Protein AF-A0A965YH96-F1 (afdb_monomer_lite)

Secondary structure (DSSP, 8-state):
-EEEEEE-SSGGGHHHHHHHHHT---SSEEEEEE---S--HHHHTT---SEEEEEHHHHHHHHHH-TTSEEEEEPPPTT-

Foldseek 3Di:
DFEEEEADADPVCVVVVVVVQVVDDDPPYDYYYDYDDDQDCVVLVPDDGQEYEEEDRNLVNNCVNPVNHHYDYDDDDPVD

Sequence (80 aa):
MIKILIVIPYHELQEAFEQVVNSYELDDISVSTTHIFGTDPQVIEPLQADIIIARGITSHAIAEQKPTVHVVPIAMSSAD

Radius of gyration: 12.52 Å; chains: 1; bounding box: 32×21×31 Å

pLDDT: mean 90.72, std 6.76, range [61.22, 97.75]

Structure (mmCIF, N/CA/C/O backbone):
data_AF-A0A965YH96-F1
#
_entry.id   AF-A0A965YH96-F1
#
loop_
_atom_site.group_PDB
_atom_site.id
_atom_site.type_symbol
_atom_site.label_atom_id
_atom_site.label_alt_id
_atom_site.label_comp_id
_atom_site.label_asym_id
_atom_site.label_entity_id
_atom_site.label_seq_id
_atom_site.pdbx_PDB_ins_code
_atom_site.Cartn_x
_atom_site.Cartn_y
_atom_site.Cartn_z
_atom_site.occupancy
_atom_site.B_iso_or_equiv
_atom_site.auth_seq_id
_atom_site.auth_comp_id
_atom_site.auth_asym_id
_atom_site.auth_atom_id
_atom_site.pdbx_PDB_model_num
ATOM 1 N N . MET A 1 1 ? -16.871 -0.855 7.033 1.00 88.19 1 MET A N 1
ATOM 2 C CA . MET A 1 1 ? -16.307 -0.464 5.731 1.00 88.19 1 MET A CA 1
ATOM 3 C C . MET A 1 1 ? -14.811 -0.725 5.746 1.00 88.19 1 MET A C 1
ATOM 5 O O . MET A 1 1 ? -14.118 -0.100 6.542 1.00 88.19 1 MET A O 1
ATOM 9 N N . ILE A 1 2 ? -14.351 -1.682 4.940 1.00 94.19 2 ILE A N 1
ATOM 10 C CA . ILE A 1 2 ? -12.936 -2.054 4.792 1.00 94.19 2 ILE A CA 1
ATOM 11 C C . ILE A 1 2 ? -12.260 -1.029 3.879 1.00 94.19 2 ILE A C 1
ATOM 13 O O . ILE A 1 2 ? -12.798 -0.695 2.826 1.00 94.19 2 ILE A O 1
ATOM 17 N N . LYS A 1 3 ? -11.088 -0.532 4.267 1.00 96.31 3 LYS A N 1
ATOM 18 C CA . LYS A 1 3 ? -10.278 0.404 3.484 1.00 96.31 3 LYS A CA 1
ATOM 19 C C . LYS A 1 3 ? -9.142 -0.338 2.798 1.00 96.31 3 LYS A C 1
ATOM 21 O O . LYS A 1 3 ? -8.278 -0.906 3.466 1.00 96.31 3 LYS A O 1
ATOM 26 N N . ILE A 1 4 ? -9.127 -0.290 1.474 1.00 96.25 4 ILE A N 1
ATOM 27 C CA . ILE A 1 4 ? -8.052 -0.816 0.639 1.00 96.25 4 ILE A CA 1
ATOM 28 C C . ILE A 1 4 ? -7.313 0.367 0.026 1.00 96.25 4 ILE A C 1
ATOM 30 O O . ILE A 1 4 ? -7.922 1.210 -0.627 1.00 96.25 4 ILE A O 1
ATOM 34 N N . LEU A 1 5 ? -5.999 0.410 0.209 1.00 96.19 5 LEU A N 1
ATOM 35 C CA . LEU A 1 5 ? -5.132 1.374 -0.455 1.00 96.19 5 LEU A CA 1
ATOM 36 C C . LEU A 1 5 ? -4.254 0.656 -1.473 1.00 96.19 5 LEU A C 1
ATOM 38 O O . LEU A 1 5 ? -3.514 -0.265 -1.128 1.00 96.19 5 LEU A O 1
ATOM 42 N N . ILE A 1 6 ? -4.294 1.116 -2.717 1.00 95.38 6 ILE A N 1
ATOM 43 C CA . ILE A 1 6 ? -3.417 0.651 -3.785 1.00 95.38 6 ILE A CA 1
ATOM 44 C C . ILE A 1 6 ? -2.269 1.647 -3.940 1.00 95.38 6 ILE A C 1
ATOM 46 O O . ILE A 1 6 ? -2.476 2.796 -4.327 1.00 95.38 6 ILE A O 1
ATOM 50 N N . VAL A 1 7 ? -1.048 1.198 -3.661 1.00 94.62 7 VAL A N 1
ATOM 51 C CA . VAL A 1 7 ? 0.183 1.927 -3.968 1.00 94.62 7 VAL A CA 1
ATOM 52 C C . VAL A 1 7 ? 0.574 1.617 -5.407 1.00 94.62 7 VAL A C 1
ATOM 54 O O . VAL A 1 7 ? 1.067 0.530 -5.721 1.00 94.62 7 VAL A O 1
ATOM 57 N N . ILE A 1 8 ? 0.337 2.581 -6.288 1.00 89.88 8 ILE A N 1
ATOM 58 C CA . ILE A 1 8 ? 0.602 2.455 -7.715 1.00 89.88 8 ILE A CA 1
ATOM 59 C C . ILE A 1 8 ? 2.123 2.509 -7.934 1.00 89.88 8 ILE A C 1
ATOM 61 O O . ILE A 1 8 ? 2.751 3.497 -7.548 1.00 89.88 8 ILE A O 1
ATOM 65 N N . PRO A 1 9 ? 2.735 1.492 -8.569 1.00 83.75 9 PRO A N 1
ATOM 66 C CA . PRO A 1 9 ? 4.189 1.416 -8.716 1.00 83.75 9 PRO A CA 1
ATOM 67 C C . PRO A 1 9 ? 4.763 2.452 -9.690 1.00 83.75 9 PRO A C 1
ATOM 69 O O . PRO A 1 9 ? 5.913 2.854 -9.535 1.00 83.75 9 PRO A O 1
ATOM 72 N N . TYR A 1 10 ? 3.969 2.892 -10.669 1.00 86.25 10 TYR A N 1
ATOM 73 C CA . TYR A 1 10 ? 4.386 3.832 -11.707 1.00 86.25 10 TYR A CA 1
ATOM 74 C C . TYR A 1 10 ? 3.319 4.897 -11.923 1.00 86.25 10 TYR A C 1
ATOM 76 O O . TYR A 1 10 ? 2.142 4.569 -12.074 1.00 86.25 10 TYR A O 1
ATOM 84 N N . HIS A 1 11 ? 3.722 6.165 -11.955 1.00 84.88 11 HIS A N 1
ATOM 85 C CA . HIS A 1 11 ? 2.789 7.283 -12.080 1.00 84.88 11 HIS A CA 1
ATOM 86 C C . HIS A 1 11 ? 1.954 7.198 -13.371 1.00 84.88 11 HIS A C 1
ATOM 88 O O . HIS A 1 11 ? 0.773 7.529 -13.365 1.00 84.88 11 HIS A O 1
ATO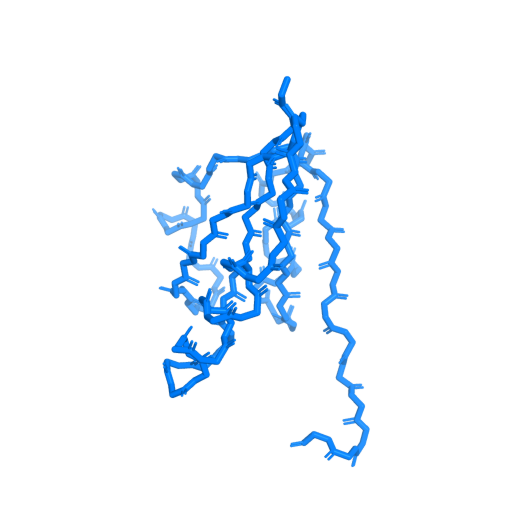M 94 N N . GLU A 1 12 ? 2.520 6.700 -14.474 1.00 87.81 12 GLU A N 1
ATOM 95 C CA . GLU A 1 12 ? 1.801 6.516 -15.741 1.00 87.81 12 GLU A CA 1
ATOM 96 C C . GLU A 1 12 ? 0.638 5.516 -15.663 1.00 87.81 12 GLU A C 1
ATOM 98 O O . GLU A 1 12 ? -0.263 5.566 -16.496 1.00 87.81 12 GLU A O 1
ATOM 103 N N . LEU A 1 13 ? 0.622 4.629 -14.662 1.00 86.88 13 LEU A N 1
ATOM 104 C CA . LEU A 1 13 ? -0.468 3.673 -14.461 1.00 86.88 13 LEU A CA 1
ATOM 105 C C . LEU A 1 13 ? -1.598 4.229 -13.592 1.00 86.88 13 LEU A C 1
ATOM 107 O O . LEU A 1 13 ? -2.618 3.560 -13.440 1.00 86.88 13 LEU A O 1
ATOM 111 N N . GLN A 1 14 ? -1.442 5.422 -13.015 1.00 87.19 14 GLN A N 1
ATOM 112 C CA . GLN A 1 14 ? -2.399 5.954 -12.050 1.00 87.19 14 GLN A CA 1
ATOM 113 C C . GLN A 1 14 ? -3.816 6.042 -12.617 1.00 87.19 14 GLN A C 1
ATOM 115 O O . GLN A 1 14 ? -4.748 5.525 -12.003 1.00 87.19 14 GLN A O 1
ATOM 120 N N . GLU A 1 15 ? -3.963 6.606 -13.814 1.00 89.56 15 GLU A N 1
ATOM 121 C CA . GLU A 1 15 ? -5.269 6.749 -14.460 1.00 89.56 15 GLU A CA 1
ATOM 122 C C . GLU A 1 15 ? -5.920 5.384 -14.737 1.00 89.56 15 GLU A C 1
ATOM 124 O O . GLU A 1 15 ? -7.111 5.203 -14.495 1.00 89.56 15 GLU A O 1
ATOM 129 N N . ALA A 1 16 ? -5.136 4.391 -15.168 1.00 90.50 16 ALA A N 1
ATOM 130 C CA . ALA A 1 16 ? -5.640 3.043 -15.421 1.00 90.50 16 ALA A CA 1
ATOM 131 C C . ALA A 1 16 ? -6.160 2.376 -14.136 1.00 90.50 16 ALA A C 1
ATOM 133 O O . ALA A 1 16 ? -7.222 1.754 -14.144 1.00 90.50 16 ALA A O 1
ATOM 134 N N . PHE A 1 17 ? -5.446 2.534 -13.018 1.00 89.25 17 PHE A N 1
ATOM 135 C CA . PHE A 1 17 ? -5.900 2.028 -11.722 1.00 89.25 17 PHE A CA 1
ATOM 136 C C . PHE A 1 17 ? -7.169 2.736 -11.247 1.00 89.25 17 PHE A C 1
ATOM 138 O O . PHE A 1 17 ? -8.108 2.067 -10.822 1.00 89.25 17 PHE A O 1
ATOM 145 N N . GLU A 1 18 ? -7.228 4.063 -11.345 1.00 89.94 18 GLU A N 1
ATOM 146 C CA . GLU A 1 18 ? -8.407 4.842 -10.952 1.00 89.94 18 GLU A CA 1
ATOM 147 C C . GLU A 1 18 ? -9.641 4.468 -11.784 1.00 89.94 18 GLU A C 1
ATOM 149 O O . GLU A 1 18 ? -10.719 4.272 -11.224 1.00 89.94 18 GLU A O 1
ATOM 154 N N . GLN A 1 19 ? -9.492 4.285 -13.099 1.00 92.06 19 GLN A N 1
ATOM 155 C CA . GLN A 1 19 ? -10.576 3.823 -13.974 1.00 92.06 19 GLN A CA 1
ATOM 156 C C . GLN A 1 19 ? -11.101 2.443 -13.564 1.00 92.06 19 GLN A C 1
ATOM 158 O O . GLN A 1 19 ? -12.313 2.243 -13.487 1.00 92.06 19 GLN A O 1
ATOM 163 N N . VAL A 1 20 ? -10.204 1.497 -13.267 1.00 90.94 20 VAL A N 1
ATOM 164 C CA . VAL A 1 20 ? -10.590 0.153 -12.817 1.00 90.94 20 VAL A CA 1
ATOM 165 C C . VAL A 1 20 ? -11.288 0.219 -11.463 1.00 90.94 20 VAL A C 1
ATOM 167 O O . VAL A 1 20 ? -12.346 -0.382 -11.306 1.00 90.94 20 VAL A O 1
ATOM 170 N N . VAL A 1 21 ? -10.758 0.975 -10.501 1.00 90.56 21 VAL A N 1
ATOM 171 C CA . VAL A 1 21 ? -11.370 1.132 -9.173 1.00 90.56 21 VAL A CA 1
ATOM 172 C C . VAL A 1 21 ? -12.774 1.728 -9.273 1.00 90.56 21 VAL A C 1
ATOM 174 O O . VAL A 1 21 ? -13.705 1.183 -8.687 1.00 90.56 21 VAL A O 1
ATOM 177 N N . ASN A 1 22 ? -12.948 2.778 -10.076 1.00 89.88 22 ASN A N 1
ATOM 178 C CA . ASN A 1 22 ? -14.237 3.445 -10.268 1.00 89.88 22 ASN A CA 1
ATOM 179 C C . ASN A 1 22 ? -15.252 2.607 -11.064 1.00 89.88 22 ASN A C 1
ATOM 181 O O . ASN A 1 22 ? -16.425 2.967 -11.114 1.00 89.88 22 ASN A O 1
ATOM 185 N N . SER A 1 23 ? -14.823 1.510 -11.696 1.00 92.50 23 SER A N 1
ATOM 186 C CA . SER A 1 23 ? -15.722 0.603 -12.421 1.00 92.50 23 SER A CA 1
ATOM 187 C C . SER A 1 23 ? -16.490 -0.362 -11.511 1.00 92.50 23 SER A C 1
ATOM 189 O O . SER A 1 23 ? -17.431 -1.008 -11.973 1.00 92.50 23 SER A O 1
ATOM 191 N N . TYR A 1 24 ? -16.115 -0.458 -10.231 1.00 87.56 24 TYR A N 1
ATOM 192 C CA . TYR A 1 24 ? -16.774 -1.317 -9.251 1.00 87.56 24 TYR A CA 1
ATOM 193 C C . TYR A 1 24 ? -17.680 -0.508 -8.320 1.00 87.56 24 TYR A C 1
ATOM 195 O O . TYR A 1 24 ? -17.248 0.467 -7.710 1.00 87.56 24 TYR A O 1
ATOM 203 N N . GLU A 1 25 ? -18.915 -0.973 -8.136 1.00 85.06 25 GLU A N 1
ATOM 204 C CA . GLU A 1 25 ? -19.761 -0.559 -7.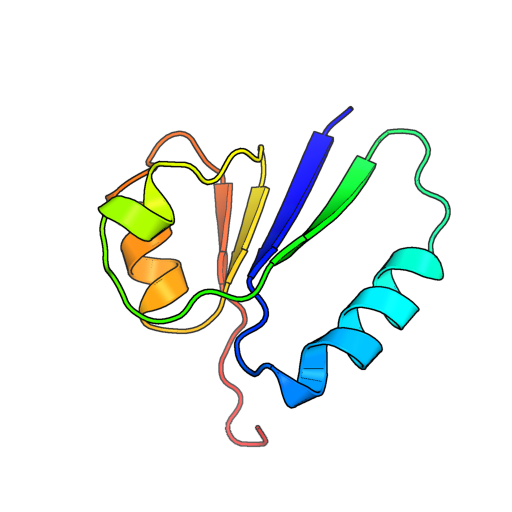015 1.00 85.06 25 GLU A CA 1
ATOM 205 C C . GLU A 1 25 ? -19.509 -1.510 -5.837 1.00 85.06 25 GLU A C 1
ATOM 207 O O . GLU A 1 25 ? -19.700 -2.723 -5.950 1.00 85.06 25 GLU A O 1
ATOM 212 N N . LEU A 1 26 ? -19.013 -0.971 -4.720 1.00 86.94 26 LEU A N 1
ATOM 213 C CA . LEU A 1 26 ? -18.618 -1.742 -3.541 1.00 86.94 26 LEU A CA 1
ATOM 214 C C . LEU A 1 26 ? -19.307 -1.179 -2.292 1.00 86.94 26 LEU A C 1
ATOM 216 O O . LEU A 1 26 ? -18.916 -0.135 -1.776 1.00 86.94 26 LEU A O 1
ATOM 220 N N . ASP A 1 27 ? -20.307 -1.893 -1.778 1.00 84.25 27 ASP A N 1
ATOM 221 C CA . ASP A 1 27 ? -21.168 -1.389 -0.695 1.00 84.25 27 ASP A CA 1
ATOM 222 C C . ASP A 1 27 ? -20.476 -1.317 0.684 1.00 84.25 27 ASP A C 1
ATOM 224 O O . ASP A 1 27 ? -20.870 -0.528 1.541 1.00 84.25 27 ASP A O 1
ATOM 228 N N . ASP A 1 28 ? -19.400 -2.085 0.896 1.00 91.88 28 ASP A N 1
ATOM 229 C CA . ASP A 1 28 ? -18.693 -2.187 2.187 1.00 91.88 28 ASP A CA 1
ATOM 230 C C . ASP A 1 28 ? -17.170 -2.021 2.094 1.00 91.88 28 ASP A C 1
ATOM 232 O O . ASP A 1 28 ? -16.454 -2.157 3.097 1.00 91.88 28 ASP A O 1
ATOM 236 N N . ILE A 1 29 ? -16.658 -1.706 0.904 1.00 93.12 29 ILE A N 1
ATOM 237 C CA . ILE A 1 29 ? -15.228 -1.571 0.633 1.00 93.12 29 ILE A CA 1
ATOM 238 C C . ILE A 1 29 ? -14.981 -0.195 0.023 1.00 93.12 29 ILE A C 1
ATOM 240 O O . ILE A 1 29 ? -15.558 0.159 -0.997 1.00 93.12 29 ILE A O 1
ATOM 244 N N . SER A 1 30 ? -14.084 0.567 0.636 1.00 93.38 30 SER A N 1
ATOM 245 C CA . SER A 1 30 ? -13.545 1.791 0.056 1.00 93.38 30 SER A CA 1
ATOM 246 C C . SER A 1 30 ? -12.168 1.484 -0.505 1.00 93.38 30 SER A C 1
ATOM 248 O O . SER A 1 30 ? -11.287 1.034 0.230 1.00 93.38 30 SER A O 1
ATOM 250 N N . VAL A 1 31 ? -11.991 1.711 -1.802 1.00 94.44 31 VAL A N 1
ATOM 251 C CA . VAL A 1 31 ? -10.705 1.544 -2.477 1.00 94.44 31 VAL A CA 1
ATOM 252 C C . VAL A 1 31 ? -10.178 2.922 -2.853 1.00 94.44 31 VAL A C 1
ATOM 254 O O . VAL A 1 31 ? -10.891 3.718 -3.460 1.00 94.44 31 VAL A O 1
ATOM 257 N N . SER A 1 32 ? -8.936 3.210 -2.484 1.00 93.69 32 SER A N 1
ATOM 258 C CA . SER A 1 32 ? -8.229 4.425 -2.878 1.00 93.69 32 SER A CA 1
ATOM 259 C C . SER A 1 32 ? -6.868 4.092 -3.469 1.00 93.69 32 SER A C 1
ATOM 261 O O . SER A 1 32 ? -6.321 3.003 -3.279 1.00 93.69 32 SER A O 1
ATOM 263 N N . THR A 1 33 ? -6.319 5.042 -4.211 1.00 93.75 33 THR A N 1
ATOM 264 C CA . THR A 1 33 ? -5.016 4.935 -4.855 1.00 93.75 33 THR A CA 1
ATOM 265 C C . THR A 1 33 ? -4.069 5.986 -4.280 1.00 93.75 33 THR A C 1
ATOM 267 O O . THR A 1 33 ? -4.479 7.064 -3.850 1.00 93.75 33 THR A O 1
ATOM 270 N N . THR A 1 34 ? -2.779 5.671 -4.246 1.00 92.94 34 THR A N 1
ATOM 271 C CA . THR A 1 34 ? -1.711 6.644 -4.002 1.00 92.94 34 THR A CA 1
ATOM 272 C C . THR A 1 34 ? -0.491 6.271 -4.825 1.00 92.94 34 THR A C 1
ATOM 274 O O . THR A 1 34 ? -0.333 5.117 -5.230 1.00 92.94 34 THR A O 1
ATOM 277 N N . HIS A 1 35 ? 0.396 7.232 -5.043 1.00 91.25 35 HIS A N 1
ATOM 278 C CA . HIS A 1 35 ? 1.689 6.983 -5.652 1.00 91.25 35 HIS A CA 1
ATOM 279 C C . HIS A 1 35 ? 2.794 7.347 -4.664 1.00 91.25 35 HIS A C 1
ATOM 281 O O . HIS A 1 35 ? 3.006 8.516 -4.343 1.00 91.25 35 HIS A O 1
ATOM 287 N N . ILE A 1 36 ? 3.492 6.323 -4.178 1.00 89.44 36 ILE A N 1
ATOM 288 C CA . ILE A 1 36 ? 4.704 6.455 -3.370 1.00 89.44 36 ILE A CA 1
ATOM 289 C C . ILE A 1 36 ? 5.743 5.460 -3.883 1.00 89.44 36 ILE A C 1
ATOM 291 O O . ILE A 1 36 ? 5.389 4.409 -4.419 1.00 89.44 36 ILE A O 1
ATOM 295 N N . PHE A 1 37 ? 7.022 5.768 -3.695 1.00 83.38 37 PHE A N 1
ATOM 296 C CA . PHE A 1 37 ? 8.114 4.886 -4.090 1.00 83.38 37 PHE A CA 1
ATOM 297 C C . PHE A 1 37 ? 9.150 4.755 -2.977 1.00 83.38 37 PHE A C 1
ATOM 299 O O . PHE A 1 37 ? 9.376 5.674 -2.190 1.00 83.38 37 PHE A O 1
ATOM 306 N N . GLY A 1 38 ? 9.817 3.602 -2.945 1.00 85.88 38 GLY A N 1
ATOM 307 C CA . GLY A 1 38 ? 10.914 3.338 -2.023 1.00 85.88 38 GLY A CA 1
ATOM 308 C C . GLY A 1 38 ? 10.454 2.836 -0.658 1.00 85.88 38 GLY A C 1
ATOM 309 O O . GLY A 1 38 ? 9.425 2.168 -0.538 1.00 85.88 38 GLY A O 1
ATOM 310 N N . THR A 1 39 ? 11.281 3.101 0.349 1.00 92.44 39 THR A N 1
ATOM 311 C CA . THR A 1 39 ? 11.204 2.490 1.684 1.00 92.44 39 THR A CA 1
ATOM 312 C C . THR A 1 39 ? 11.240 3.530 2.809 1.00 92.44 39 THR A C 1
ATOM 314 O O . THR A 1 39 ? 11.501 3.170 3.956 1.00 92.44 39 THR A O 1
ATOM 317 N N . ASP A 1 40 ? 11.034 4.813 2.486 1.00 93.62 40 ASP A N 1
ATOM 318 C CA . ASP A 1 40 ? 11.126 5.921 3.444 1.00 93.62 40 ASP A CA 1
ATOM 319 C C . ASP A 1 40 ? 10.009 5.831 4.501 1.00 93.62 40 ASP A C 1
ATOM 321 O O . ASP A 1 40 ? 8.825 5.932 4.152 1.00 93.62 40 ASP A O 1
ATOM 325 N N . PRO A 1 41 ? 10.352 5.678 5.794 1.00 92.44 41 PRO A N 1
ATOM 326 C CA . PRO A 1 41 ? 9.359 5.614 6.854 1.00 92.44 41 PRO A CA 1
ATOM 327 C C . PRO A 1 41 ? 8.475 6.852 6.971 1.00 92.44 41 PRO A C 1
ATOM 329 O O . PRO A 1 41 ? 7.306 6.718 7.323 1.00 92.44 41 PRO A O 1
ATOM 332 N N . GLN A 1 42 ? 8.978 8.041 6.623 1.00 93.12 42 GLN A N 1
ATOM 333 C CA . GLN A 1 42 ? 8.187 9.276 6.676 1.00 93.12 42 GLN A CA 1
ATOM 334 C C . GLN A 1 42 ? 7.042 9.275 5.657 1.00 93.12 42 GLN A C 1
ATOM 336 O O . GLN A 1 42 ? 6.036 9.954 5.850 1.00 93.12 42 GLN A O 1
ATOM 341 N N . VAL A 1 43 ? 7.183 8.495 4.584 1.00 92.56 43 VAL A N 1
ATOM 342 C CA . VAL A 1 43 ? 6.165 8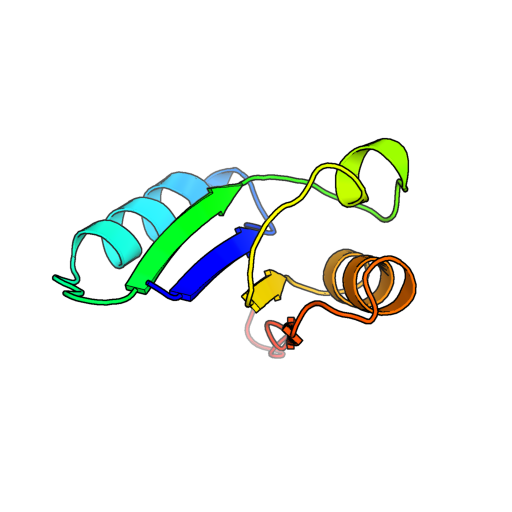.333 3.540 1.00 92.56 43 VAL A CA 1
ATOM 343 C C . VAL A 1 43 ? 5.225 7.163 3.856 1.00 92.56 43 VAL A C 1
ATOM 345 O O . VAL A 1 43 ? 4.044 7.211 3.517 1.00 92.56 43 VAL A O 1
ATOM 348 N N . ILE A 1 44 ? 5.726 6.117 4.521 1.00 94.44 44 ILE A N 1
ATOM 349 C CA . ILE A 1 44 ? 4.974 4.891 4.836 1.00 94.44 44 ILE A CA 1
ATOM 350 C C . ILE A 1 44 ? 4.120 5.035 6.103 1.00 94.44 44 ILE A C 1
ATOM 352 O O . ILE A 1 44 ? 2.985 4.551 6.140 1.00 94.44 44 ILE A O 1
ATOM 356 N N . GLU A 1 45 ? 4.627 5.688 7.151 1.00 92.50 45 GLU A N 1
ATOM 357 C CA . GLU A 1 45 ? 3.914 5.849 8.424 1.00 92.50 45 GLU A CA 1
ATOM 358 C C . GLU A 1 45 ? 2.511 6.462 8.241 1.00 92.50 45 GLU A C 1
ATOM 360 O O . GLU A 1 45 ? 1.550 5.870 8.756 1.00 92.50 45 GLU A O 1
ATOM 365 N N . PRO A 1 46 ? 2.332 7.549 7.456 1.00 94.06 46 PRO A N 1
ATOM 366 C CA . PRO A 1 46 ? 1.037 8.210 7.308 1.00 94.06 46 PRO A CA 1
ATOM 367 C C . PRO A 1 46 ? -0.012 7.391 6.548 1.00 94.06 46 PRO A C 1
ATOM 369 O O . PRO A 1 46 ? -1.182 7.771 6.548 1.00 94.06 46 PRO A O 1
ATOM 372 N N . LEU A 1 47 ? 0.365 6.285 5.894 1.00 93.94 47 LEU A N 1
ATOM 373 C CA . LEU A 1 47 ? -0.585 5.443 5.167 1.00 93.94 47 LEU A CA 1
ATOM 374 C C . LEU A 1 47 ? -1.612 4.840 6.133 1.00 93.94 47 LEU A C 1
ATOM 376 O O . LEU A 1 47 ? -1.256 4.249 7.156 1.00 93.94 47 LEU A O 1
ATOM 380 N N . GLN A 1 48 ? -2.894 4.956 5.790 1.00 94.12 48 GLN A N 1
ATOM 381 C CA . GLN A 1 48 ? -3.999 4.446 6.599 1.00 94.12 48 GLN A CA 1
ATOM 382 C C . GLN A 1 48 ? -4.958 3.623 5.743 1.00 94.12 48 GLN A C 1
ATOM 384 O O . GLN A 1 48 ? -5.719 4.169 4.947 1.00 94.12 48 GLN A O 1
ATOM 389 N N . ALA A 1 49 ? -4.929 2.308 5.938 1.00 96.69 49 ALA A N 1
ATOM 390 C CA . ALA A 1 49 ? -5.841 1.348 5.332 1.00 96.69 49 ALA A CA 1
ATOM 391 C C . ALA A 1 49 ? -5.833 0.048 6.147 1.00 96.69 49 ALA A C 1
ATOM 393 O O . ALA A 1 49 ? -4.887 -0.205 6.895 1.00 96.69 49 ALA A O 1
ATOM 394 N N . ASP A 1 50 ? -6.868 -0.771 5.984 1.00 96.94 50 ASP A N 1
ATOM 395 C CA . ASP A 1 50 ? -6.917 -2.121 6.554 1.00 96.94 50 ASP A CA 1
ATOM 396 C C . ASP A 1 50 ? -6.079 -3.087 5.703 1.00 96.94 50 ASP A C 1
ATOM 398 O O . ASP A 1 50 ? -5.401 -3.977 6.224 1.00 96.94 50 ASP A O 1
ATOM 402 N N . ILE A 1 51 ? -6.095 -2.869 4.383 1.00 97.62 51 ILE A N 1
ATOM 403 C CA . ILE A 1 51 ? -5.338 -3.626 3.388 1.00 97.62 51 ILE A CA 1
ATOM 404 C C . ILE A 1 51 ? -4.525 -2.654 2.531 1.00 97.62 51 ILE A C 1
ATOM 406 O O . ILE A 1 51 ? -5.074 -1.683 2.007 1.00 97.62 51 ILE A O 1
ATOM 410 N N . ILE A 1 52 ? -3.233 -2.927 2.343 1.00 97.44 52 ILE A N 1
ATOM 411 C CA . ILE A 1 52 ? -2.388 -2.182 1.402 1.00 97.44 52 ILE A CA 1
ATOM 412 C C . ILE A 1 52 ? -1.880 -3.117 0.309 1.00 97.44 52 ILE A C 1
ATOM 414 O O . ILE A 1 52 ? -1.222 -4.118 0.587 1.00 97.44 52 ILE A O 1
ATOM 418 N N . ILE A 1 53 ? -2.165 -2.762 -0.940 1.00 95.56 53 ILE A N 1
ATOM 419 C CA . ILE A 1 53 ? -1.675 -3.446 -2.135 1.00 95.56 53 ILE A CA 1
ATOM 420 C C . ILE A 1 53 ? -0.471 -2.662 -2.664 1.00 95.56 53 ILE A C 1
ATOM 422 O O . ILE A 1 53 ? -0.595 -1.473 -2.944 1.00 95.56 53 ILE A O 1
ATOM 426 N N . ALA A 1 54 ? 0.694 -3.294 -2.795 1.00 94.88 54 ALA A N 1
ATOM 427 C CA . ALA A 1 54 ? 1.925 -2.616 -3.220 1.00 94.88 54 ALA A CA 1
ATOM 428 C C . ALA A 1 54 ? 2.877 -3.565 -3.961 1.00 94.88 54 ALA A C 1
ATOM 430 O O . ALA A 1 54 ? 2.753 -4.782 -3.860 1.00 94.88 54 ALA A O 1
ATOM 431 N N . ARG A 1 55 ? 3.865 -3.030 -4.689 1.00 91.75 55 ARG A N 1
ATOM 432 C CA . ARG A 1 55 ? 4.854 -3.825 -5.447 1.00 91.75 55 ARG A CA 1
ATOM 433 C C . ARG A 1 55 ? 6.255 -3.739 -4.836 1.00 91.75 55 ARG A C 1
ATO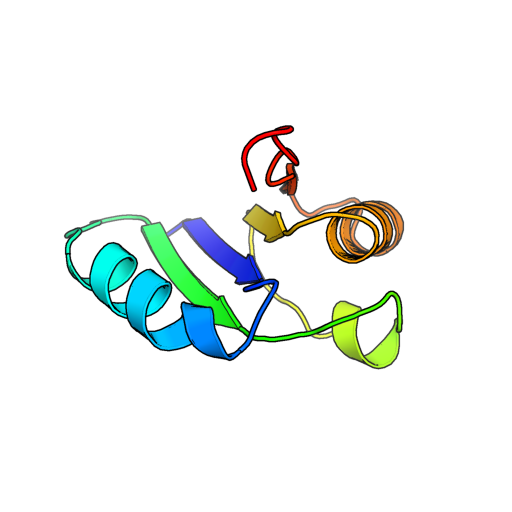M 435 O O . ARG A 1 55 ? 6.648 -2.705 -4.296 1.00 91.75 55 ARG A O 1
ATOM 442 N N . GLY A 1 56 ? 7.024 -4.820 -4.973 1.00 91.38 56 GLY A N 1
ATOM 443 C CA . GLY A 1 56 ? 8.474 -4.838 -4.751 1.00 91.38 56 GLY A CA 1
ATOM 444 C C . GLY A 1 56 ? 8.922 -4.359 -3.366 1.00 91.38 56 GLY A C 1
ATOM 445 O O . GLY A 1 56 ? 8.312 -4.692 -2.349 1.00 91.38 56 GLY A O 1
ATOM 446 N N . ILE A 1 57 ? 10.002 -3.570 -3.335 1.00 92.50 57 ILE A N 1
ATOM 447 C CA . ILE A 1 57 ? 10.624 -3.085 -2.091 1.00 92.50 57 ILE A CA 1
ATOM 448 C C . ILE A 1 57 ? 9.667 -2.251 -1.233 1.00 92.50 57 ILE A C 1
ATOM 450 O O . ILE A 1 57 ? 9.725 -2.324 -0.010 1.00 92.50 57 ILE A O 1
ATOM 454 N N . THR A 1 58 ? 8.749 -1.513 -1.860 1.00 94.38 58 THR A N 1
ATOM 455 C CA . THR A 1 58 ? 7.756 -0.700 -1.153 1.00 94.38 58 THR A CA 1
ATOM 456 C C . THR A 1 58 ? 6.754 -1.585 -0.420 1.00 94.38 58 THR A C 1
ATOM 458 O O . THR A 1 58 ? 6.467 -1.335 0.745 1.00 94.38 58 THR A O 1
ATOM 461 N N . SER A 1 59 ? 6.297 -2.680 -1.039 1.00 95.38 59 SER A N 1
ATOM 462 C CA . SER A 1 59 ? 5.450 -3.668 -0.355 1.00 95.38 59 SER A CA 1
ATOM 463 C C . SER A 1 59 ? 6.139 -4.270 0.865 1.00 95.38 59 SER A C 1
ATOM 465 O O . SER A 1 59 ? 5.509 -4.417 1.910 1.00 95.38 59 SER A O 1
ATOM 467 N N . HIS A 1 60 ? 7.419 -4.618 0.735 1.00 94.75 60 HIS A N 1
ATOM 468 C CA . HIS A 1 60 ? 8.183 -5.194 1.835 1.00 94.75 60 HIS A CA 1
ATOM 469 C C . HIS A 1 60 ? 8.344 -4.196 2.989 1.00 94.75 60 HIS A C 1
ATOM 471 O O . HIS A 1 60 ? 8.013 -4.519 4.125 1.00 94.75 60 HIS A O 1
ATOM 477 N N . ALA A 1 61 ? 8.740 -2.957 2.685 1.00 95.75 61 ALA A N 1
ATOM 478 C CA . ALA A 1 61 ? 8.912 -1.912 3.689 1.00 95.75 61 ALA A CA 1
ATOM 479 C C . ALA A 1 61 ? 7.607 -1.577 4.430 1.00 95.75 61 ALA A C 1
ATOM 481 O O . ALA A 1 61 ? 7.624 -1.380 5.642 1.00 95.75 61 ALA A O 1
ATOM 482 N N . ILE A 1 62 ? 6.462 -1.561 3.737 1.00 96.56 62 ILE A N 1
ATOM 483 C CA . ILE A 1 62 ? 5.156 -1.354 4.381 1.00 96.56 62 ILE A CA 1
ATOM 484 C C . ILE A 1 62 ? 4.846 -2.498 5.353 1.00 96.56 62 ILE A C 1
ATOM 486 O O . ILE A 1 62 ? 4.398 -2.233 6.466 1.00 96.56 62 ILE A O 1
ATOM 490 N N . ALA A 1 63 ? 5.110 -3.750 4.969 1.00 95.75 63 ALA A N 1
ATOM 491 C CA . ALA A 1 63 ? 4.863 -4.909 5.828 1.00 95.75 63 ALA A CA 1
ATOM 492 C C . ALA A 1 63 ? 5.734 -4.898 7.096 1.00 95.75 63 ALA A C 1
ATOM 494 O O . ALA A 1 63 ? 5.248 -5.238 8.174 1.00 95.75 63 ALA A O 1
ATOM 495 N N . GLU A 1 64 ? 6.994 -4.473 6.986 1.00 95.44 64 GLU A N 1
ATOM 496 C CA . GLU A 1 64 ? 7.895 -4.345 8.137 1.00 95.44 64 GLU A CA 1
ATOM 497 C C . GLU A 1 64 ? 7.484 -3.206 9.079 1.00 95.44 64 GLU A C 1
ATOM 499 O O . GLU A 1 64 ? 7.528 -3.357 10.300 1.00 95.44 64 GLU A O 1
ATOM 504 N N . GLN A 1 65 ? 7.070 -2.065 8.527 1.00 95.12 65 GLN A N 1
ATOM 505 C CA . G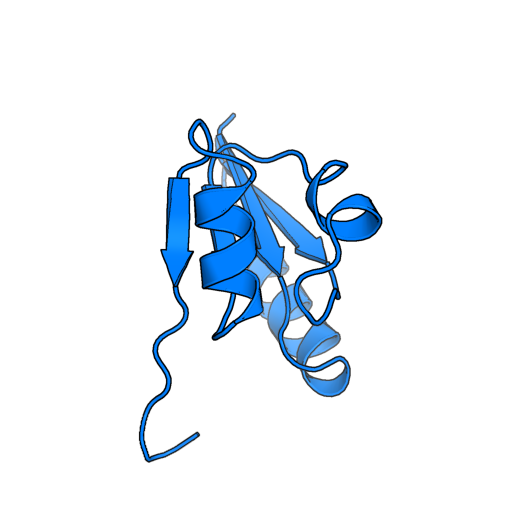LN A 1 65 ? 6.796 -0.853 9.304 1.00 95.12 65 GLN A CA 1
ATOM 506 C C . GLN A 1 65 ? 5.360 -0.777 9.839 1.00 95.12 65 GLN A C 1
ATOM 508 O O . GLN A 1 65 ? 5.104 -0.078 10.820 1.00 95.12 65 GLN A O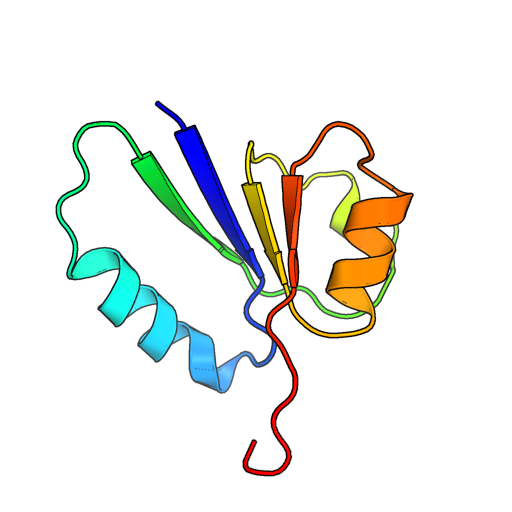 1
ATOM 513 N N . LYS A 1 66 ? 4.409 -1.488 9.221 1.00 94.25 66 LYS A N 1
ATOM 514 C CA . LYS A 1 66 ? 2.988 -1.501 9.603 1.00 94.25 66 LYS A CA 1
ATOM 515 C C . LYS A 1 66 ? 2.496 -2.937 9.844 1.00 94.25 66 LYS A C 1
ATOM 517 O O . LYS A 1 66 ? 1.642 -3.418 9.102 1.00 94.25 66 LYS A O 1
ATOM 522 N N . PRO A 1 67 ? 2.956 -3.617 10.912 1.00 91.38 67 PRO A N 1
ATOM 523 C CA . PRO A 1 67 ? 2.657 -5.035 11.150 1.00 91.38 67 PRO A CA 1
ATOM 524 C C . PRO A 1 67 ? 1.171 -5.334 11.406 1.00 91.38 67 PRO A C 1
ATOM 526 O O . PRO A 1 67 ? 0.752 -6.487 11.359 1.00 91.38 67 PRO A O 1
ATOM 529 N N . THR A 1 68 ? 0.366 -4.311 11.703 1.00 92.31 68 THR A N 1
ATOM 530 C CA . THR A 1 68 ? -1.083 -4.434 11.912 1.00 92.31 68 THR A CA 1
ATOM 531 C C . THR A 1 68 ? -1.897 -4.312 10.624 1.00 92.31 68 THR A C 1
ATOM 533 O O . THR A 1 68 ? -3.105 -4.532 10.660 1.00 92.31 68 THR A O 1
ATOM 536 N N . VAL A 1 69 ? -1.270 -3.943 9.504 1.00 96.00 69 VAL A N 1
ATOM 537 C CA . VAL A 1 69 ? -1.923 -3.794 8.199 1.00 96.00 69 VAL A CA 1
ATOM 538 C C . VAL A 1 69 ? -1.733 -5.068 7.388 1.00 96.00 69 VAL A C 1
ATOM 540 O O . VAL A 1 69 ? -0.635 -5.623 7.329 1.00 96.00 69 VAL A O 1
ATOM 543 N N . HIS A 1 70 ? -2.788 -5.527 6.715 1.00 97.75 70 HIS A N 1
ATOM 544 C CA . HIS A 1 70 ? -2.662 -6.650 5.796 1.00 97.75 70 HIS A CA 1
ATOM 545 C C . HIS A 1 70 ? -2.041 -6.181 4.475 1.00 97.75 70 HIS A C 1
ATOM 547 O O . HIS A 1 70 ? -2.653 -5.426 3.723 1.00 97.75 70 HIS A O 1
ATOM 553 N N . VAL A 1 71 ? -0.817 -6.617 4.184 1.00 97.00 71 VAL A N 1
ATOM 554 C CA . VAL A 1 71 ? -0.122 -6.241 2.946 1.00 97.00 71 VAL A CA 1
ATOM 555 C C . VAL A 1 71 ? -0.281 -7.333 1.895 1.00 97.00 71 VAL A C 1
ATOM 557 O O . VAL A 1 71 ? 0.060 -8.490 2.135 1.00 97.00 71 VAL A O 1
ATOM 560 N N . VAL A 1 72 ? -0.759 -6.948 0.712 1.00 96.38 72 VAL A N 1
ATOM 561 C CA . VAL A 1 72 ? -0.914 -7.828 -0.451 1.00 96.38 72 VAL A CA 1
ATOM 562 C C . VAL A 1 72 ? 0.101 -7.413 -1.522 1.00 96.38 72 VAL A C 1
ATOM 564 O O . VAL A 1 72 ? -0.032 -6.337 -2.112 1.00 96.38 72 VAL A O 1
ATOM 567 N N . PRO A 1 73 ? 1.130 -8.231 -1.799 1.00 92.75 73 PRO A N 1
ATOM 568 C CA . PRO A 1 73 ? 2.124 -7.891 -2.803 1.00 92.75 73 PRO A CA 1
ATOM 569 C C . PRO A 1 73 ? 1.564 -8.069 -4.220 1.00 92.75 73 PRO A C 1
ATOM 571 O O . PRO A 1 73 ? 0.985 -9.103 -4.553 1.00 92.75 73 PRO A O 1
ATOM 574 N N . ILE A 1 74 ? 1.812 -7.093 -5.091 1.00 88.94 74 ILE A N 1
ATOM 575 C CA . ILE A 1 74 ? 1.678 -7.247 -6.540 1.00 88.94 74 ILE A CA 1
ATOM 576 C C . ILE A 1 74 ? 2.879 -8.072 -7.006 1.00 88.94 74 ILE A C 1
ATOM 578 O O . ILE A 1 74 ? 4.025 -7.614 -6.935 1.00 88.94 74 ILE A O 1
ATOM 582 N N . ALA A 1 75 ? 2.626 -9.304 -7.448 1.00 82.81 75 ALA A N 1
ATOM 583 C CA . ALA A 1 75 ? 3.671 -10.181 -7.959 1.00 82.81 75 ALA A CA 1
ATOM 584 C C . ALA A 1 75 ? 4.323 -9.565 -9.206 1.00 82.81 75 ALA A C 1
ATOM 586 O O . ALA A 1 75 ? 3.627 -9.055 -10.079 1.00 82.81 75 ALA A O 1
ATOM 587 N N . MET A 1 76 ? 5.656 -9.621 -9.291 1.00 73.50 76 MET A N 1
ATOM 588 C CA . MET A 1 76 ? 6.348 -9.331 -10.547 1.00 73.50 76 MET A CA 1
ATOM 589 C C . MET A 1 76 ? 6.269 -10.575 -11.422 1.00 73.50 76 MET A C 1
ATOM 591 O O . MET A 1 76 ? 6.780 -11.629 -11.036 1.00 73.50 76 MET A O 1
ATOM 595 N N . SER A 1 77 ? 5.617 -10.462 -12.572 1.00 77.50 77 SER A N 1
ATOM 596 C CA . SER A 1 77 ? 5.673 -11.497 -13.597 1.00 77.50 77 SER A CA 1
ATOM 597 C C . SER A 1 77 ? 6.839 -11.216 -14.549 1.00 77.50 77 SER A C 1
ATOM 599 O O . SER A 1 77 ? 7.252 -10.073 -14.715 1.00 77.50 77 SER A O 1
ATOM 601 N N . SER A 1 78 ? 7.383 -12.247 -15.201 1.00 67.50 78 SER A N 1
ATOM 602 C CA . SER A 1 78 ? 8.419 -12.072 -16.234 1.00 67.50 78 SER A CA 1
ATOM 603 C C . SER A 1 78 ? 7.909 -11.391 -17.513 1.00 67.50 78 SER A C 1
ATOM 605 O O . SER A 1 78 ? 8.679 -11.237 -18.456 1.00 67.50 78 SER A O 1
ATOM 607 N N . ALA A 1 79 ? 6.611 -11.084 -17.581 1.00 67.12 79 ALA A N 1
ATOM 608 C CA . ALA A 1 79 ? 5.956 -10.414 -18.697 1.00 67.12 79 ALA A CA 1
ATOM 609 C C . ALA A 1 79 ? 5.629 -8.937 -18.403 1.00 67.12 79 ALA A C 1
ATOM 611 O O . ALA A 1 79 ? 5.118 -8.265 -19.297 1.00 67.12 79 ALA A O 1
ATOM 612 N N . ASP A 1 80 ? 5.908 -8.464 -17.180 1.00 61.22 80 ASP A N 1
ATOM 613 C CA . ASP A 1 80 ? 5.818 -7.048 -16.795 1.00 61.22 80 ASP A CA 1
ATOM 614 C C . ASP A 1 80 ? 7.076 -6.282 -17.231 1.00 61.22 80 ASP A C 1
ATOM 616 O O . ASP A 1 80 ? 6.935 -5.097 -17.602 1.00 61.22 80 ASP A O 1
#